Protein AF-A0A741UZE4-F1 (afdb_monomer_lite)

Radius of gyration: 18.42 Å; chains: 1; bounding box: 46×35×57 Å

Secondary structure (DSSP, 8-state):
-HHHHHHHHHHHHHHHHHHHHSS--SS-PPPTT--HHHHHHHHHHHHHHHHHHHHHH--SHHHHHHHHHHHHHHHHHHHHHHHHHHHHHT-HHHHHHHHHHHH-SHHHHHHHHHHS--HHHHS-SSS--------

pLDDT: mean 86.91, std 8.35, range [52.06, 95.81]

Foldseek 3Di:
DVVVVVVVVVVVVLVVQLVVFQCPDPVNDQPPPDDPLRSLLSSLVRSLVSLVVSLVVDDDPVSVVSVVCSVLSVLLSVLCSQLVVCVVVVVNVSSVVSVVVNCPPPVNVVVCPVVDDPVCVCDDPVHHDDDDDDD

Sequence (135 aa):
MHIQQELDEELNNLFDTIRKKSSIRPPIEIEKNLTLIDDFALKCSKFRGCLVDYIQENDNRLSLRLRNRLRAVDIMQKEIVSCLECFLSGDIKSAYDSFESMLEPRTISRHIENICIPLSDLCNEDKPLFRVRKS

Organism: Salmonella enterica (NCBI:txid28901)

Structure (mmCIF, N/CA/C/O backbone):
data_AF-A0A741UZE4-F1
#
_entry.id   AF-A0A741UZE4-F1
#
loop_
_atom_site.group_PDB
_atom_site.id
_atom_site.type_symbol
_atom_site.label_atom_id
_atom_site.label_alt_id
_atom_site.label_comp_id
_atom_site.label_asym_id
_atom_site.label_entity_id
_atom_site.label_seq_id
_atom_site.pdbx_PDB_ins_code
_atom_site.Cartn_x
_atom_site.Cartn_y
_atom_site.Cartn_z
_atom_site.occupancy
_atom_site.B_iso_or_equiv
_atom_site.auth_seq_id
_atom_site.auth_comp_id
_atom_site.auth_asym_id
_atom_site.auth_atom_id
_atom_site.pdbx_PDB_model_num
ATOM 1 N N . MET A 1 1 ? -26.637 -9.830 10.618 1.00 62.06 1 MET A N 1
ATOM 2 C CA . MET A 1 1 ? -26.835 -8.579 9.857 1.00 62.06 1 MET A CA 1
ATOM 3 C C . MET A 1 1 ? -26.188 -7.392 10.568 1.00 62.06 1 MET A C 1
ATOM 5 O O . MET A 1 1 ? -25.322 -6.783 9.964 1.00 62.06 1 MET A O 1
ATOM 9 N N . HIS A 1 2 ? -26.471 -7.160 11.859 1.00 69.19 2 HIS A N 1
ATOM 10 C CA . HIS A 1 2 ? -25.884 -6.053 12.641 1.00 69.19 2 HIS A CA 1
ATOM 11 C C . HIS A 1 2 ? -24.344 -5.998 12.681 1.00 69.19 2 HIS A C 1
ATOM 13 O O . HIS A 1 2 ? -23.775 -4.940 12.467 1.00 69.19 2 HIS A O 1
ATOM 19 N N . ILE A 1 3 ? -23.662 -7.137 12.849 1.00 76.31 3 ILE A N 1
ATOM 20 C CA . ILE A 1 3 ? -22.188 -7.178 12.968 1.00 76.31 3 ILE A CA 1
ATOM 21 C C . ILE A 1 3 ? -21.466 -6.743 11.677 1.00 76.31 3 ILE A C 1
ATOM 23 O O . ILE A 1 3 ? -20.357 -6.222 11.731 1.00 76.31 3 ILE A O 1
ATOM 27 N N . GLN A 1 4 ? -22.058 -6.997 10.503 1.00 80.19 4 GLN A N 1
ATOM 28 C CA . GLN A 1 4 ? -21.444 -6.597 9.232 1.00 80.19 4 GLN A CA 1
ATOM 29 C C . GLN A 1 4 ? -21.607 -5.093 9.003 1.00 80.19 4 GLN A C 1
ATOM 31 O O . GLN A 1 4 ? -20.651 -4.443 8.607 1.00 80.19 4 GLN A O 1
ATOM 36 N N . GLN A 1 5 ? -22.785 -4.549 9.321 1.00 84.25 5 GLN A N 1
ATOM 37 C CA . GLN A 1 5 ? -23.061 -3.115 9.209 1.00 84.25 5 GLN A CA 1
ATOM 38 C C . GLN A 1 5 ? -22.144 -2.290 10.119 1.00 84.25 5 GLN A C 1
ATOM 40 O O . GLN A 1 5 ? -21.566 -1.310 9.667 1.00 84.25 5 GLN A O 1
ATOM 45 N N . GLU A 1 6 ? -21.941 -2.738 11.359 1.00 84.94 6 GLU A N 1
ATOM 46 C CA . GLU A 1 6 ? -21.021 -2.100 12.309 1.00 84.94 6 GLU A CA 1
ATOM 47 C C . GLU A 1 6 ? -19.577 -2.081 11.782 1.00 84.94 6 GLU A C 1
ATOM 49 O O . GLU A 1 6 ? -18.923 -1.042 11.779 1.00 84.94 6 GLU A O 1
ATOM 54 N N . LEU A 1 7 ? -19.096 -3.206 11.241 1.00 88.19 7 LEU A N 1
ATOM 55 C CA . LEU A 1 7 ? -17.762 -3.277 10.644 1.00 88.19 7 LEU A CA 1
ATOM 56 C C . LEU A 1 7 ? -17.618 -2.355 9.420 1.00 88.19 7 LEU A C 1
ATOM 58 O O . LEU A 1 7 ? -16.557 -1.765 9.216 1.00 88.19 7 LEU A O 1
ATOM 62 N N . ASP A 1 8 ? -18.657 -2.260 8.591 1.00 90.06 8 ASP A N 1
ATOM 63 C CA . ASP A 1 8 ? -18.652 -1.407 7.402 1.00 90.06 8 ASP A CA 1
ATOM 64 C C . ASP A 1 8 ? -18.611 0.082 7.794 1.00 90.06 8 ASP A C 1
ATOM 66 O O . ASP A 1 8 ? -17.872 0.861 7.188 1.00 90.06 8 ASP A O 1
ATOM 70 N N . GLU A 1 9 ? -19.333 0.482 8.845 1.00 90.75 9 GLU A N 1
ATOM 71 C CA . GLU A 1 9 ? -19.266 1.833 9.418 1.00 90.75 9 GLU A CA 1
ATOM 72 C C . GLU A 1 9 ? -17.878 2.146 9.996 1.00 90.75 9 GLU A C 1
ATOM 74 O O . GLU A 1 9 ? -17.302 3.194 9.691 1.00 90.75 9 GLU A O 1
ATOM 79 N N . GLU A 1 10 ? -17.292 1.222 10.764 1.00 91.38 10 GLU A N 1
ATOM 80 C CA . GLU A 1 10 ? -15.926 1.350 11.286 1.00 91.38 10 GLU A CA 1
ATOM 81 C C . GLU A 1 10 ? -14.893 1.514 10.157 1.00 91.38 10 GLU A C 1
ATOM 83 O O . GLU A 1 10 ? -14.007 2.372 10.233 1.00 91.38 10 GLU A O 1
ATOM 88 N N . LEU A 1 11 ? -15.022 0.725 9.083 1.00 92.25 11 LEU A N 1
ATOM 89 C CA . LEU A 1 11 ? -14.162 0.810 7.902 1.00 92.25 11 LEU A CA 1
ATOM 90 C C . LEU A 1 11 ? -14.308 2.151 7.184 1.00 92.25 11 LEU A C 1
ATOM 92 O O . LEU A 1 11 ? -13.297 2.756 6.822 1.00 92.25 11 LEU A O 1
ATOM 96 N N . ASN A 1 12 ? -15.536 2.632 6.991 1.00 92.56 12 ASN A N 1
ATOM 97 C CA . ASN A 1 12 ? -15.787 3.926 6.358 1.00 92.56 12 ASN A CA 1
ATOM 98 C C . ASN A 1 12 ? -15.147 5.069 7.157 1.00 92.56 12 ASN A C 1
ATOM 100 O O . ASN A 1 12 ? -14.423 5.888 6.589 1.00 92.56 12 ASN A O 1
ATOM 104 N N . ASN A 1 13 ? -15.314 5.064 8.482 1.00 91.06 13 ASN A N 1
ATOM 105 C CA . ASN A 1 13 ? -14.704 6.053 9.373 1.00 91.06 13 ASN A CA 1
ATOM 106 C C . ASN A 1 13 ? -13.167 6.022 9.315 1.00 91.06 13 ASN A C 1
ATOM 108 O O . ASN A 1 13 ? -12.509 7.072 9.269 1.00 91.06 13 ASN A O 1
ATOM 112 N N . LEU A 1 14 ? -12.576 4.824 9.265 1.00 92.50 14 LEU A N 1
ATOM 113 C CA . LEU A 1 14 ? -11.135 4.659 9.092 1.00 92.50 14 LEU A CA 1
ATOM 114 C C . LEU A 1 14 ? -10.665 5.203 7.737 1.00 92.50 14 LEU A C 1
ATOM 116 O O . LEU A 1 14 ? -9.697 5.963 7.687 1.00 92.50 14 LEU A O 1
ATOM 120 N N . PHE A 1 15 ? -11.344 4.868 6.639 1.00 90.81 15 PHE A N 1
ATOM 121 C CA . PHE A 1 15 ? -10.974 5.364 5.312 1.00 90.81 15 PHE A CA 1
ATOM 122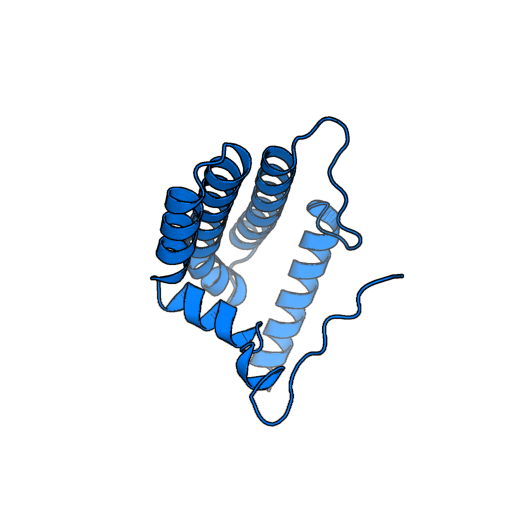 C C . PHE A 1 15 ? -11.105 6.879 5.197 1.00 90.81 15 PHE A C 1
ATOM 124 O O . PHE A 1 15 ? -10.244 7.515 4.586 1.00 90.81 15 PHE A O 1
ATOM 131 N N . ASP A 1 16 ? -12.116 7.478 5.816 1.00 90.25 16 ASP A N 1
ATOM 132 C CA . ASP A 1 16 ? -12.252 8.931 5.862 1.00 90.25 16 ASP A CA 1
ATOM 133 C C . ASP A 1 16 ? -11.110 9.583 6.638 1.00 90.25 16 ASP A C 1
ATOM 135 O O . ASP A 1 16 ? -10.573 10.612 6.211 1.00 90.25 16 ASP A O 1
ATOM 139 N N . THR A 1 17 ? -10.678 8.958 7.732 1.00 89.31 17 THR A N 1
ATOM 140 C CA . THR A 1 17 ? -9.509 9.396 8.503 1.00 89.31 17 THR A CA 1
ATOM 141 C C . THR A 1 17 ? -8.230 9.289 7.679 1.00 89.31 17 THR A C 1
ATOM 143 O O . THR A 1 17 ? -7.492 10.270 7.567 1.00 89.31 17 THR A O 1
ATOM 146 N N . ILE A 1 18 ? -7.997 8.145 7.029 1.00 91.06 18 ILE A N 1
ATOM 147 C CA . ILE A 1 18 ? -6.845 7.921 6.147 1.00 91.06 18 ILE A CA 1
ATOM 148 C C . ILE A 1 18 ? -6.833 8.967 5.042 1.00 91.06 18 ILE A C 1
ATOM 150 O O . ILE A 1 18 ? -5.823 9.641 4.849 1.00 91.06 18 ILE A O 1
ATOM 154 N N . ARG A 1 19 ? -7.959 9.172 4.354 1.00 87.00 19 ARG A N 1
ATOM 155 C CA . ARG A 1 19 ? -8.069 10.195 3.315 1.00 87.00 19 ARG A CA 1
ATOM 156 C C . ARG A 1 19 ? -7.691 11.556 3.892 1.00 87.00 19 ARG A C 1
ATOM 158 O O . ARG A 1 19 ? -6.923 12.266 3.259 1.00 87.00 19 ARG A O 1
ATOM 165 N N . LYS A 1 20 ? -8.220 11.957 5.053 1.00 85.62 20 LYS A N 1
ATOM 166 C CA . LYS A 1 20 ? -7.939 13.272 5.673 1.00 85.62 20 LYS A CA 1
ATOM 167 C C . LYS A 1 20 ? -6.479 13.459 6.091 1.00 85.62 20 LYS A C 1
ATOM 169 O O . LYS A 1 20 ? -5.980 14.570 5.949 1.00 85.62 20 LYS A O 1
ATOM 174 N N . LYS A 1 21 ? -5.808 12.410 6.571 1.00 82.81 21 LYS A N 1
ATOM 175 C CA . LYS A 1 21 ? -4.470 12.510 7.176 1.00 82.81 21 LYS A CA 1
ATOM 176 C C . LYS A 1 21 ? -3.302 12.146 6.246 1.00 82.81 21 LYS A C 1
ATOM 178 O O . LYS A 1 21 ? -2.204 12.649 6.449 1.00 82.81 21 LYS A O 1
ATOM 183 N N . SER A 1 22 ? -3.489 11.275 5.251 1.00 71.88 22 SER A N 1
ATOM 184 C CA . SER A 1 22 ? -2.352 10.567 4.626 1.00 71.88 22 SER A CA 1
ATOM 185 C C . SER A 1 22 ? -1.823 11.129 3.300 1.00 71.88 22 SER A C 1
ATOM 187 O O . SER A 1 22 ? -0.911 10.533 2.745 1.00 71.88 22 SER A O 1
ATOM 189 N N . SER A 1 23 ? -2.379 12.221 2.761 1.00 75.94 23 SER A N 1
ATOM 190 C CA . SER A 1 23 ? -2.165 12.676 1.363 1.00 75.94 23 SER A CA 1
ATOM 191 C C . SER A 1 23 ? -2.410 11.605 0.275 1.00 75.94 23 SER A C 1
ATOM 193 O O . SER A 1 23 ? -2.247 11.877 -0.912 1.00 75.94 23 SER A O 1
ATOM 195 N N . ILE A 1 24 ? -2.917 10.421 0.643 1.00 80.12 24 ILE A N 1
ATOM 196 C CA . ILE A 1 24 ? -3.356 9.359 -0.269 1.00 80.12 24 ILE A CA 1
ATOM 197 C C . ILE A 1 24 ? -4.793 9.656 -0.687 1.00 80.12 24 ILE A C 1
ATOM 199 O O . ILE A 1 24 ? -5.767 9.081 -0.193 1.00 80.12 24 ILE A O 1
ATOM 203 N N . ARG A 1 25 ? -4.931 10.628 -1.583 1.00 76.56 25 ARG A N 1
ATOM 204 C CA . ARG A 1 25 ? -6.192 10.964 -2.237 1.00 76.56 25 ARG A CA 1
ATOM 205 C C . ARG A 1 25 ? -5.956 11.053 -3.737 1.00 76.56 25 ARG A C 1
ATOM 207 O O . ARG A 1 25 ? -4.989 11.691 -4.132 1.00 76.56 25 ARG A O 1
ATOM 214 N N . PRO A 1 26 ? -6.814 10.446 -4.570 1.00 75.31 26 PRO A N 1
ATOM 215 C CA . PRO A 1 26 ? -6.772 10.681 -6.005 1.00 75.31 26 PRO A CA 1
ATOM 216 C C . PRO A 1 26 ? -7.053 12.162 -6.348 1.00 75.31 26 PRO A C 1
ATOM 218 O O . PRO A 1 26 ? -7.936 12.752 -5.718 1.00 75.31 26 PRO A O 1
ATOM 221 N N . PRO A 1 27 ? -6.376 12.740 -7.358 1.00 83.00 27 PRO A N 1
ATOM 222 C CA . PRO A 1 27 ? -5.208 12.179 -8.037 1.00 83.00 27 PRO A CA 1
ATOM 223 C C . PRO A 1 27 ? -3.989 12.153 -7.100 1.00 83.00 27 PRO A C 1
ATOM 225 O O . PRO A 1 27 ? -3.703 13.129 -6.413 1.00 83.00 27 PRO A O 1
ATOM 228 N N . ILE A 1 28 ? -3.279 11.021 -7.062 1.00 81.56 28 ILE A N 1
ATOM 229 C CA . ILE A 1 28 ? -2.066 10.891 -6.248 1.00 81.56 28 ILE A CA 1
ATOM 230 C C . ILE A 1 28 ? -0.910 11.491 -7.049 1.00 81.56 28 ILE A C 1
ATOM 232 O O . ILE A 1 28 ? -0.477 10.913 -8.043 1.00 81.56 28 ILE A O 1
ATOM 236 N N . GLU A 1 29 ? -0.427 12.649 -6.613 1.00 86.44 29 GLU A N 1
ATOM 237 C CA . GLU A 1 29 ? 0.711 13.352 -7.213 1.00 86.44 29 GLU A CA 1
ATOM 238 C C . GLU A 1 29 ? 1.966 13.169 -6.362 1.00 86.44 29 GLU A C 1
ATOM 240 O O . GLU A 1 29 ? 1.868 13.095 -5.137 1.00 86.44 29 GLU A O 1
ATOM 245 N N . ILE A 1 30 ? 3.141 13.117 -6.992 1.00 88.81 30 ILE A N 1
ATOM 246 C CA . ILE A 1 30 ? 4.429 13.087 -6.283 1.00 88.81 30 ILE A CA 1
ATOM 247 C C . ILE A 1 30 ? 4.639 14.441 -5.594 1.00 88.81 30 ILE A C 1
ATOM 249 O O . ILE A 1 30 ? 4.516 15.489 -6.234 1.00 88.81 30 ILE A O 1
ATOM 253 N N . GLU A 1 31 ? 4.938 14.437 -4.291 1.00 89.25 31 GLU A N 1
ATOM 254 C CA . GLU A 1 31 ? 5.208 15.670 -3.550 1.00 89.25 31 GLU A CA 1
ATOM 255 C C . GLU A 1 31 ? 6.444 16.390 -4.126 1.00 89.25 31 GLU A C 1
ATOM 257 O O . GLU A 1 31 ? 7.436 15.780 -4.536 1.00 89.25 31 GLU A O 1
ATOM 262 N N . LYS A 1 32 ? 6.389 17.727 -4.171 1.00 87.62 32 LYS A N 1
ATOM 263 C CA . LYS A 1 32 ? 7.478 18.544 -4.724 1.00 87.62 32 LYS A CA 1
ATOM 264 C C . LYS A 1 32 ? 8.776 18.269 -3.960 1.00 87.62 32 LYS A C 1
ATOM 266 O O . LYS A 1 32 ? 8.792 18.343 -2.735 1.00 87.62 32 LYS A O 1
ATOM 271 N N . ASN A 1 33 ? 9.862 18.056 -4.703 1.00 92.00 33 ASN A N 1
ATOM 272 C CA . ASN A 1 33 ? 11.212 17.752 -4.203 1.00 92.00 33 ASN A CA 1
ATOM 273 C C . ASN A 1 33 ? 11.428 16.329 -3.662 1.00 92.00 33 ASN A C 1
ATOM 275 O O . ASN A 1 33 ? 12.491 16.076 -3.101 1.00 92.00 33 ASN A O 1
ATOM 279 N N . LEU A 1 34 ? 10.478 15.407 -3.837 1.00 92.75 34 LEU A N 1
ATOM 280 C CA . LEU A 1 34 ? 10.694 13.992 -3.533 1.00 92.75 34 LEU A CA 1
ATOM 281 C C . LEU A 1 34 ? 10.940 13.184 -4.807 1.00 92.75 34 LEU A C 1
ATOM 283 O O . LEU A 1 34 ? 10.394 13.484 -5.873 1.00 92.75 34 LEU A O 1
ATOM 287 N N . THR A 1 35 ? 11.761 12.140 -4.692 1.00 93.25 35 THR A N 1
ATOM 288 C CA . THR A 1 35 ? 11.827 11.099 -5.722 1.00 93.25 35 THR A CA 1
ATOM 289 C C . THR A 1 35 ? 10.557 10.246 -5.676 1.00 93.25 35 THR A C 1
ATOM 291 O O . THR A 1 35 ? 9.835 10.243 -4.678 1.00 93.25 35 THR A O 1
ATOM 294 N N . LEU A 1 36 ? 10.285 9.484 -6.740 1.00 91.19 36 LEU A N 1
ATOM 295 C CA . LEU A 1 36 ? 9.172 8.527 -6.761 1.00 91.19 36 LEU A CA 1
ATOM 296 C C . LEU A 1 36 ? 9.227 7.555 -5.568 1.00 91.19 36 LEU A C 1
ATOM 298 O O . LEU A 1 36 ? 8.193 7.254 -4.977 1.00 91.19 36 LEU A O 1
ATOM 302 N N . ILE A 1 37 ? 10.427 7.075 -5.225 1.00 94.25 37 ILE A N 1
ATOM 303 C CA . ILE A 1 37 ? 10.635 6.111 -4.140 1.00 94.25 37 ILE A CA 1
ATOM 304 C C . ILE A 1 37 ? 10.386 6.774 -2.783 1.00 94.25 37 ILE A C 1
ATOM 306 O O . ILE A 1 37 ? 9.619 6.238 -1.981 1.00 94.25 37 ILE A O 1
ATOM 310 N N . ASP A 1 38 ? 10.972 7.951 -2.544 1.00 94.50 38 ASP A N 1
ATOM 311 C CA . ASP A 1 38 ? 10.808 8.678 -1.277 1.00 94.50 38 ASP A CA 1
ATOM 312 C C . ASP A 1 38 ? 9.345 9.053 -1.034 1.00 94.50 38 ASP A C 1
ATOM 314 O O . ASP A 1 38 ? 8.816 8.881 0.065 1.00 94.50 38 ASP A O 1
ATOM 318 N N . ASP A 1 39 ? 8.671 9.533 -2.078 1.00 93.38 39 ASP A N 1
ATOM 319 C CA . ASP A 1 39 ? 7.261 9.898 -2.036 1.00 93.38 39 ASP A CA 1
ATOM 320 C C . ASP A 1 39 ? 6.362 8.685 -1.746 1.00 93.38 39 ASP A C 1
ATOM 322 O O . ASP A 1 39 ? 5.487 8.750 -0.875 1.00 93.38 39 ASP A O 1
ATOM 326 N N . PHE A 1 40 ? 6.612 7.555 -2.415 1.00 92.62 40 PHE A N 1
ATOM 327 C CA . PHE A 1 40 ? 5.914 6.299 -2.154 1.00 92.62 40 PHE A CA 1
ATOM 328 C C . PHE A 1 40 ? 6.120 5.832 -0.706 1.00 92.62 40 PHE A C 1
ATOM 330 O O . PHE A 1 40 ? 5.147 5.576 0.011 1.00 92.62 40 PHE A O 1
ATOM 337 N N . ALA A 1 41 ? 7.372 5.782 -0.240 1.00 93.69 41 ALA A N 1
ATOM 338 C CA . ALA A 1 41 ? 7.710 5.356 1.114 1.00 93.69 41 ALA A CA 1
ATOM 339 C C . ALA A 1 41 ? 7.086 6.274 2.180 1.00 93.69 41 ALA A C 1
ATOM 341 O O . ALA A 1 41 ? 6.566 5.791 3.194 1.00 93.69 41 ALA A O 1
ATOM 342 N N . LEU A 1 42 ? 7.075 7.590 1.947 1.00 92.62 42 LEU A N 1
ATOM 343 C CA . LEU A 1 42 ? 6.446 8.569 2.831 1.00 92.62 42 LEU A CA 1
ATOM 344 C C . LEU A 1 42 ? 4.930 8.361 2.914 1.00 92.62 42 LEU A C 1
ATOM 346 O O . LEU A 1 42 ? 4.373 8.322 4.015 1.00 92.62 42 LEU A O 1
ATOM 350 N N . LYS A 1 43 ? 4.251 8.188 1.776 1.00 92.12 43 LYS A N 1
ATOM 351 C CA . LYS A 1 43 ? 2.805 7.926 1.728 1.00 92.12 43 LYS A CA 1
ATOM 352 C C . LYS A 1 43 ? 2.442 6.619 2.428 1.00 92.12 43 LYS A C 1
ATOM 354 O O . LYS A 1 43 ? 1.546 6.618 3.273 1.00 92.12 43 LYS A O 1
ATOM 359 N N . CYS A 1 44 ? 3.166 5.530 2.168 1.00 92.56 44 CYS A N 1
ATOM 360 C CA . CYS A 1 44 ? 2.964 4.259 2.870 1.00 92.56 44 CYS A CA 1
ATOM 361 C C . CYS A 1 44 ? 3.176 4.397 4.384 1.00 92.56 44 CYS A C 1
ATOM 363 O O . CYS A 1 44 ? 2.386 3.869 5.170 1.00 92.56 44 CYS A O 1
ATOM 365 N N . SER A 1 45 ? 4.171 5.178 4.806 1.00 92.56 45 SER A N 1
ATOM 366 C CA . SER A 1 45 ? 4.415 5.456 6.225 1.00 92.56 45 SER A CA 1
ATOM 367 C C . SER A 1 45 ? 3.274 6.257 6.863 1.00 92.56 45 SER A C 1
ATOM 369 O O . SER A 1 45 ? 2.820 5.905 7.952 1.00 92.56 45 SER A O 1
ATOM 371 N N . LYS A 1 46 ? 2.737 7.277 6.174 1.00 92.38 46 LYS A N 1
ATOM 372 C CA . LYS A 1 46 ? 1.548 8.034 6.617 1.00 92.38 46 LYS A CA 1
ATOM 373 C C . LYS A 1 46 ? 0.306 7.138 6.715 1.00 92.38 46 LYS A C 1
ATOM 375 O O . LYS A 1 46 ? -0.438 7.223 7.692 1.00 92.38 46 LYS A O 1
ATOM 380 N N . PHE A 1 47 ? 0.088 6.256 5.735 1.00 92.81 47 PHE A N 1
ATOM 381 C CA . PHE A 1 47 ? -0.986 5.255 5.762 1.00 92.81 47 PHE A CA 1
ATOM 382 C C . PHE A 1 47 ? -0.867 4.334 6.972 1.00 92.81 47 PHE A C 1
ATOM 384 O O . PHE A 1 47 ? -1.817 4.183 7.738 1.00 92.81 47 PHE A O 1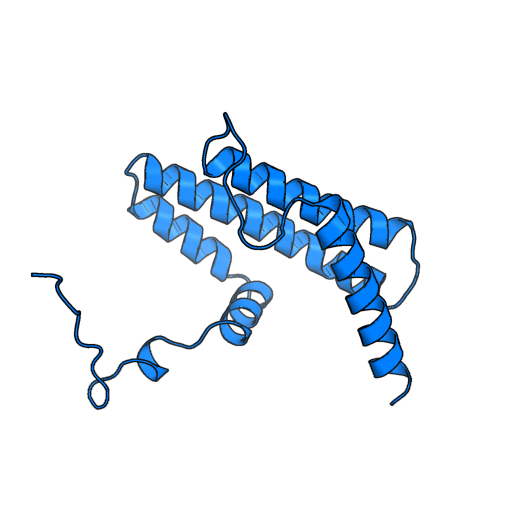
ATOM 391 N N . ARG A 1 48 ? 0.321 3.754 7.171 1.00 93.19 48 ARG A N 1
ATOM 392 C CA . ARG A 1 48 ? 0.618 2.879 8.304 1.00 93.19 48 ARG A CA 1
ATOM 393 C C . ARG A 1 48 ? 0.410 3.603 9.632 1.00 93.19 48 ARG A C 1
ATOM 395 O O . ARG A 1 48 ? -0.184 3.016 10.529 1.00 93.19 48 ARG A O 1
ATOM 402 N N . GLY A 1 49 ? 0.829 4.865 9.731 1.00 93.31 49 GLY A N 1
ATOM 403 C CA . GLY A 1 49 ? 0.569 5.722 10.890 1.00 93.31 49 GLY A CA 1
ATOM 404 C C . GLY A 1 49 ? -0.920 5.811 11.217 1.00 93.31 49 GLY A C 1
ATOM 405 O O . GLY A 1 49 ? -1.312 5.512 12.336 1.00 93.31 49 GLY A O 1
ATOM 406 N N . CYS A 1 50 ? -1.770 6.070 10.218 1.00 93.88 50 CYS A N 1
ATOM 407 C CA . CYS A 1 50 ? -3.224 6.110 10.419 1.00 93.88 50 CYS A CA 1
ATOM 408 C C . CYS A 1 50 ? -3.795 4.779 10.942 1.00 93.88 50 CYS A C 1
ATOM 410 O O . CYS A 1 50 ? -4.716 4.785 11.756 1.00 93.88 50 CYS A O 1
ATOM 412 N N . LEU A 1 51 ? -3.267 3.639 10.480 1.00 94.25 51 LEU A N 1
ATOM 413 C CA . LEU A 1 51 ? -3.681 2.324 10.980 1.00 94.25 51 LEU A CA 1
ATOM 414 C C . LEU A 1 51 ? -3.238 2.101 12.429 1.00 94.25 51 LEU A C 1
ATOM 416 O O . LEU A 1 51 ? -4.001 1.549 13.216 1.00 94.25 51 LEU A O 1
ATOM 420 N N . VAL A 1 52 ? -2.011 2.504 12.772 1.00 94.81 52 VAL A N 1
ATOM 421 C CA . VAL A 1 52 ? -1.475 2.394 14.135 1.00 94.81 52 VAL A CA 1
ATOM 422 C C . VAL A 1 52 ? -2.272 3.269 15.097 1.00 94.81 52 VAL A C 1
ATOM 424 O O . VAL A 1 52 ? -2.706 2.747 16.122 1.00 94.81 52 VAL A O 1
ATOM 427 N N . ASP A 1 53 ? -2.532 4.530 14.740 1.00 94.06 53 ASP A N 1
ATOM 428 C CA . ASP A 1 53 ? -3.369 5.450 15.520 1.00 94.06 53 ASP A CA 1
ATOM 429 C C . ASP A 1 53 ? -4.737 4.813 15.801 1.00 94.06 53 ASP A C 1
ATOM 431 O O . ASP A 1 53 ? -5.139 4.664 16.952 1.00 94.06 53 ASP A O 1
ATOM 435 N N . TYR A 1 54 ? -5.413 4.318 14.755 1.00 94.38 54 TYR A N 1
ATOM 436 C CA . TYR A 1 54 ? -6.713 3.664 14.904 1.00 94.38 54 TYR A CA 1
ATOM 437 C C . TYR A 1 54 ? -6.652 2.456 15.849 1.00 94.38 54 TYR A C 1
ATOM 439 O O . TYR A 1 54 ? -7.538 2.272 16.680 1.00 94.38 54 TYR A O 1
ATOM 447 N N . ILE A 1 55 ? -5.609 1.626 15.742 1.00 94.69 55 ILE A N 1
ATOM 448 C CA . ILE A 1 55 ? -5.429 0.448 16.602 1.00 94.69 55 ILE A CA 1
ATOM 449 C C . ILE A 1 55 ? -5.198 0.825 18.072 1.00 94.69 55 ILE A C 1
ATOM 451 O O . ILE A 1 55 ? -5.549 0.042 18.955 1.00 94.69 55 ILE A O 1
ATOM 455 N N . GLN A 1 56 ? -4.555 1.962 18.334 1.00 94.88 56 GLN A N 1
ATOM 456 C CA . GLN A 1 56 ? -4.280 2.448 19.686 1.00 94.88 56 GLN A CA 1
ATOM 457 C C . GLN A 1 56 ? -5.508 3.121 20.308 1.00 94.88 56 GLN A C 1
ATOM 459 O O . GLN A 1 56 ? -5.729 2.989 21.508 1.00 94.88 56 GLN A O 1
ATOM 464 N N . GLU A 1 57 ? -6.311 3.804 19.494 1.00 94.44 57 GLU A N 1
ATOM 465 C CA . GLU A 1 57 ? -7.513 4.525 19.924 1.00 94.44 57 GLU A CA 1
ATOM 466 C C . GLU A 1 57 ? -8.750 3.617 20.066 1.00 94.44 57 GLU A C 1
ATOM 468 O O . GLU A 1 57 ? -9.727 4.022 20.693 1.00 94.44 57 GLU A O 1
ATOM 473 N N . ASN A 1 58 ? -8.731 2.398 19.506 1.00 92.25 58 ASN A N 1
ATOM 474 C CA . ASN A 1 58 ? -9.894 1.506 19.452 1.00 92.25 58 ASN A CA 1
ATOM 475 C C . ASN A 1 58 ? -9.561 0.064 19.876 1.00 92.25 58 ASN A C 1
ATOM 477 O O . ASN A 1 58 ? -8.602 -0.543 19.393 1.00 92.25 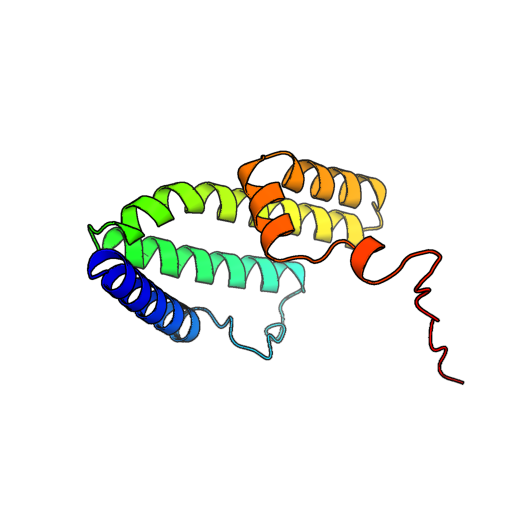58 ASN A O 1
ATOM 481 N N . ASP A 1 59 ? -10.432 -0.540 20.686 1.00 89.06 59 ASP A N 1
ATOM 482 C CA . ASP A 1 59 ? -10.375 -1.960 21.072 1.00 89.06 59 ASP A CA 1
ATOM 483 C C . ASP A 1 59 ? -11.594 -2.725 20.530 1.00 89.06 59 ASP A C 1
ATOM 485 O O . ASP A 1 59 ? -12.445 -3.215 21.269 1.00 89.06 59 ASP A O 1
ATOM 489 N N . ASN A 1 60 ? -11.722 -2.753 19.202 1.00 89.25 60 ASN A N 1
ATOM 490 C CA . ASN A 1 60 ? -12.832 -3.384 18.494 1.00 89.25 60 ASN A CA 1
ATOM 491 C C . ASN A 1 60 ? -12.345 -4.487 17.542 1.00 89.25 60 ASN A C 1
ATOM 493 O O . ASN A 1 60 ? -11.155 -4.786 17.388 1.00 89.25 60 ASN A O 1
ATOM 497 N N . ARG A 1 61 ? -13.295 -5.133 16.863 1.00 89.06 61 ARG A N 1
ATOM 498 C CA . ARG A 1 61 ? -12.984 -6.220 15.931 1.00 89.06 61 ARG A CA 1
ATOM 499 C C . ARG A 1 61 ? -12.126 -5.740 14.759 1.00 89.06 61 ARG A C 1
ATOM 501 O O . ARG A 1 61 ? -11.280 -6.507 14.283 1.00 89.06 61 ARG A O 1
ATOM 508 N N . LEU A 1 62 ? -12.332 -4.512 14.278 1.00 91.69 62 LEU A N 1
ATOM 509 C CA . LEU A 1 62 ? -11.524 -3.950 13.202 1.00 91.69 62 LEU A CA 1
ATOM 510 C C . LEU A 1 62 ? -10.069 -3.751 13.644 1.00 91.69 62 LEU A C 1
ATOM 512 O O . LEU A 1 62 ? -9.171 -4.192 12.926 1.00 91.69 62 LEU A O 1
ATOM 516 N N . SER A 1 63 ? -9.812 -3.199 14.833 1.00 93.19 63 SER A N 1
ATOM 517 C CA . SER A 1 63 ? -8.447 -2.986 15.331 1.00 93.19 63 SER A CA 1
ATOM 518 C C . SER A 1 63 ? -7.676 -4.303 15.477 1.00 93.19 63 SER A C 1
ATOM 520 O O . SER A 1 63 ? -6.528 -4.399 15.029 1.00 93.19 63 SER A O 1
ATOM 522 N N . LEU A 1 64 ? -8.323 -5.373 15.957 1.00 91.12 64 LEU A N 1
ATOM 523 C CA . LEU A 1 64 ? -7.731 -6.717 15.991 1.00 91.12 64 LEU A CA 1
ATOM 524 C C . LEU A 1 64 ? -7.372 -7.232 14.585 1.00 91.12 64 LEU A C 1
ATOM 526 O O . LEU A 1 64 ? -6.291 -7.790 14.372 1.00 91.12 64 LEU A O 1
ATOM 530 N N . ARG A 1 65 ? -8.256 -7.035 13.596 1.00 90.50 65 ARG A N 1
ATOM 531 C CA . ARG A 1 65 ? -7.990 -7.428 12.200 1.00 90.50 65 ARG A CA 1
ATOM 532 C C . ARG A 1 65 ? -6.842 -6.626 11.591 1.00 90.50 65 ARG A C 1
ATOM 534 O O . ARG A 1 65 ? -6.031 -7.206 10.867 1.00 90.50 65 ARG A O 1
ATOM 541 N N . LEU A 1 66 ? -6.753 -5.332 11.887 1.00 92.62 66 LEU A N 1
ATOM 542 C CA . LEU A 1 66 ? -5.699 -4.454 11.380 1.00 92.62 66 LEU A CA 1
ATOM 543 C C . LEU A 1 66 ? -4.325 -4.808 11.956 1.00 92.62 66 LEU A C 1
ATOM 545 O O . LEU A 1 66 ? -3.356 -4.833 11.197 1.00 92.62 66 LEU A O 1
ATOM 549 N N . ARG A 1 67 ? -4.229 -5.193 13.239 1.00 91.00 67 ARG A N 1
ATOM 550 C CA . ARG A 1 67 ? -2.972 -5.699 13.836 1.00 91.00 67 ARG A CA 1
ATOM 551 C C . ARG A 1 67 ? -2.378 -6.851 13.025 1.00 91.00 67 ARG A C 1
ATOM 553 O O . ARG A 1 67 ? -1.189 -6.848 12.718 1.00 91.00 67 ARG A O 1
ATOM 560 N N . ASN A 1 68 ? -3.225 -7.782 12.585 1.00 85.38 68 ASN A N 1
ATOM 561 C CA . ASN A 1 68 ? -2.810 -8.923 11.762 1.00 85.38 68 ASN A CA 1
ATOM 562 C C . ASN A 1 68 ? -2.412 -8.537 10.325 1.00 85.38 68 ASN A C 1
ATOM 564 O O . ASN A 1 68 ? -1.815 -9.346 9.615 1.00 85.38 68 ASN A O 1
ATOM 568 N N . ARG A 1 69 ? -2.767 -7.332 9.864 1.00 87.25 69 ARG A N 1
ATOM 569 C CA . ARG A 1 69 ? -2.479 -6.831 8.511 1.00 87.25 69 ARG A CA 1
ATOM 570 C C . ARG A 1 69 ? -1.310 -5.853 8.465 1.00 87.25 69 ARG A C 1
ATOM 572 O O . ARG A 1 69 ? -0.660 -5.780 7.428 1.00 87.25 69 ARG A O 1
ATOM 579 N N . LEU A 1 70 ? -0.975 -5.190 9.573 1.00 90.31 70 LEU A N 1
ATOM 580 C CA . LEU A 1 70 ? 0.152 -4.255 9.654 1.00 90.31 70 LEU A CA 1
ATOM 581 C C . LEU A 1 70 ? 1.474 -4.864 9.179 1.00 90.31 70 LEU A C 1
ATOM 583 O O . LEU A 1 70 ? 2.206 -4.223 8.433 1.00 90.31 70 LEU A O 1
ATOM 587 N N . ARG A 1 71 ? 1.761 -6.115 9.561 1.00 85.75 71 ARG A N 1
ATOM 588 C CA . ARG A 1 71 ? 2.979 -6.807 9.114 1.00 85.75 71 ARG A CA 1
ATOM 589 C C . ARG A 1 71 ? 3.005 -7.020 7.600 1.00 85.75 71 ARG A C 1
ATOM 591 O O . ARG A 1 71 ? 4.060 -6.908 6.994 1.00 85.75 71 ARG A O 1
ATOM 598 N N . ALA A 1 72 ? 1.857 -7.314 6.990 1.00 86.12 72 ALA A N 1
ATOM 599 C CA . ALA A 1 72 ? 1.773 -7.467 5.541 1.00 86.12 72 ALA A CA 1
ATOM 600 C C . ALA A 1 72 ? 1.978 -6.124 4.827 1.00 86.12 72 ALA A C 1
ATOM 602 O O . ALA A 1 72 ? 2.677 -6.084 3.825 1.00 86.12 72 ALA A O 1
ATOM 603 N N . VAL A 1 73 ? 1.420 -5.029 5.360 1.00 89.31 73 VAL A N 1
ATOM 604 C CA . VAL A 1 73 ? 1.638 -3.669 4.828 1.00 89.31 73 VAL A CA 1
ATOM 605 C C . VAL A 1 73 ? 3.120 -3.296 4.860 1.00 89.31 73 VAL A C 1
ATOM 607 O O . VAL A 1 73 ? 3.633 -2.790 3.871 1.00 89.31 73 VAL A O 1
ATOM 610 N N . ASP A 1 74 ? 3.803 -3.589 5.966 1.00 88.88 74 ASP A N 1
ATOM 611 C CA . ASP A 1 74 ? 5.233 -3.312 6.145 1.00 88.88 74 ASP A CA 1
ATOM 612 C C . ASP A 1 74 ? 6.107 -4.094 5.150 1.00 88.88 74 ASP A C 1
ATOM 614 O O . ASP A 1 74 ? 6.951 -3.514 4.470 1.00 88.88 74 ASP A O 1
ATOM 618 N N . ILE A 1 75 ? 5.839 -5.397 4.996 1.00 88.31 75 ILE A N 1
ATOM 619 C CA . ILE A 1 75 ? 6.524 -6.246 4.010 1.00 88.31 75 ILE A CA 1
ATOM 620 C C . ILE A 1 75 ? 6.279 -5.721 2.591 1.00 88.31 75 ILE A C 1
ATOM 622 O O . ILE A 1 75 ? 7.237 -5.501 1.860 1.00 88.31 75 ILE A O 1
ATOM 626 N N . MET A 1 76 ? 5.023 -5.457 2.212 1.00 90.06 76 MET A N 1
ATOM 627 C CA . MET A 1 76 ? 4.706 -4.941 0.874 1.00 90.06 76 MET A CA 1
ATOM 628 C C . MET A 1 76 ? 5.399 -3.606 0.601 1.00 90.06 76 MET A C 1
ATOM 630 O O . MET A 1 76 ? 5.970 -3.429 -0.467 1.00 90.06 76 MET A O 1
ATOM 634 N N . GLN A 1 77 ? 5.394 -2.675 1.560 1.00 92.25 77 GLN A N 1
ATOM 635 C CA . GLN A 1 77 ? 6.089 -1.399 1.404 1.00 92.25 77 GLN A CA 1
ATOM 636 C C . GLN A 1 77 ? 7.581 -1.613 1.128 1.00 92.25 77 GLN A C 1
ATOM 638 O O . GLN A 1 77 ? 8.111 -1.036 0.181 1.00 92.25 77 GLN A O 1
ATOM 643 N N . LYS A 1 78 ? 8.248 -2.440 1.939 1.00 92.56 78 LYS A N 1
ATOM 644 C CA . LYS A 1 78 ? 9.685 -2.693 1.816 1.00 92.56 78 LYS A CA 1
ATOM 645 C C . LYS A 1 78 ? 10.043 -3.340 0.476 1.00 92.56 78 LYS A C 1
ATOM 647 O O . LYS A 1 78 ? 10.959 -2.874 -0.194 1.00 92.56 78 LYS A O 1
ATOM 652 N N . GLU A 1 79 ? 9.324 -4.386 0.083 1.00 93.06 79 GLU A N 1
ATOM 653 C CA . GLU A 1 79 ? 9.633 -5.114 -1.150 1.00 93.06 79 GLU A CA 1
ATOM 654 C C . GLU A 1 79 ? 9.299 -4.288 -2.404 1.00 93.06 79 GLU A C 1
ATOM 656 O O . GLU A 1 79 ? 10.053 -4.329 -3.373 1.00 93.06 79 GLU A O 1
ATOM 661 N N . ILE A 1 80 ? 8.239 -3.463 -2.384 1.00 93.50 80 ILE A N 1
ATOM 662 C CA . ILE A 1 80 ? 7.948 -2.532 -3.491 1.00 93.50 80 ILE A CA 1
ATOM 663 C C . ILE A 1 80 ? 9.046 -1.472 -3.613 1.00 93.50 80 ILE A C 1
ATOM 665 O O . ILE A 1 80 ? 9.477 -1.182 -4.725 1.00 93.50 80 ILE A O 1
ATOM 669 N N . VAL A 1 81 ? 9.527 -0.911 -2.496 1.00 95.12 81 VAL A N 1
ATOM 670 C CA . VAL A 1 81 ? 10.657 0.036 -2.511 1.00 95.12 81 VAL A CA 1
ATOM 671 C C . VAL A 1 81 ? 11.899 -0.621 -3.118 1.00 95.12 81 VAL A C 1
ATOM 673 O O . VAL A 1 81 ? 12.454 -0.074 -4.066 1.00 95.12 81 VAL A O 1
ATOM 676 N N . SER A 1 82 ? 12.261 -1.824 -2.660 1.00 94.94 82 SER A N 1
ATOM 677 C CA . SER A 1 82 ? 13.396 -2.589 -3.202 1.00 94.94 82 SER A CA 1
ATOM 678 C C . SER A 1 82 ? 13.240 -2.854 -4.703 1.00 94.94 82 SER A C 1
ATOM 680 O O . SER A 1 82 ? 14.160 -2.629 -5.486 1.00 94.94 82 SER A O 1
ATOM 682 N N . CYS A 1 83 ? 12.044 -3.271 -5.131 1.00 95.44 83 CYS A N 1
ATOM 683 C CA . CYS A 1 83 ? 11.725 -3.482 -6.539 1.00 95.44 83 CYS A CA 1
ATOM 684 C C . CYS A 1 83 ? 11.931 -2.204 -7.368 1.00 95.44 83 CYS A C 1
ATOM 686 O O . CYS A 1 83 ? 12.513 -2.259 -8.452 1.00 95.44 83 CYS A O 1
ATOM 688 N N . LEU A 1 84 ? 11.458 -1.052 -6.881 1.00 94.69 84 LEU A N 1
ATOM 689 C CA . LEU A 1 84 ? 11.602 0.229 -7.575 1.00 94.69 84 LEU A CA 1
ATOM 690 C C . LEU A 1 84 ? 13.066 0.682 -7.643 1.00 94.69 84 LEU A C 1
ATOM 692 O O . LEU A 1 84 ? 13.500 1.157 -8.691 1.00 94.69 84 LEU A O 1
ATOM 696 N N . GLU A 1 85 ? 13.835 0.511 -6.567 1.00 95.25 85 GLU A N 1
ATOM 697 C CA . GLU A 1 85 ? 15.267 0.834 -6.517 1.00 95.25 85 GLU A CA 1
ATOM 698 C C . GLU A 1 85 ? 16.078 0.002 -7.521 1.00 95.25 85 GLU A C 1
ATOM 700 O O . GLU A 1 85 ? 16.843 0.558 -8.318 1.00 95.25 85 GLU A O 1
ATOM 705 N N . CYS A 1 86 ? 15.872 -1.318 -7.548 1.00 95.81 86 CYS A N 1
ATOM 706 C CA . CYS A 1 86 ? 16.499 -2.210 -8.526 1.00 95.81 86 CYS A CA 1
ATOM 707 C C . CYS A 1 86 ? 16.095 -1.845 -9.962 1.00 95.81 86 CYS A C 1
ATOM 709 O O . CYS A 1 86 ? 16.947 -1.725 -10.842 1.00 95.81 86 CYS A O 1
ATOM 711 N N . PHE A 1 87 ? 14.806 -1.583 -10.203 1.00 95.06 87 PHE A N 1
ATOM 712 C CA . PHE A 1 87 ? 14.320 -1.246 -11.540 1.00 95.06 87 PHE A CA 1
ATOM 713 C C . PHE A 1 87 ? 14.928 0.064 -12.058 1.00 95.06 87 PHE A C 1
ATOM 715 O O . PHE A 1 87 ? 15.406 0.125 -13.191 1.00 95.06 87 PHE A O 1
ATOM 722 N N . LEU A 1 88 ? 14.945 1.110 -11.225 1.00 93.00 88 LEU A N 1
ATOM 723 C CA . LEU A 1 88 ? 15.447 2.433 -11.603 1.00 93.00 88 LEU A CA 1
ATOM 724 C C . LEU A 1 88 ? 16.977 2.489 -11.712 1.00 93.00 88 LEU A C 1
ATOM 726 O O . LEU A 1 88 ? 17.496 3.323 -12.451 1.00 93.00 88 LEU A O 1
ATOM 730 N N . SER A 1 89 ? 17.699 1.594 -11.031 1.00 95.44 89 SER A N 1
ATOM 731 C CA . SER A 1 89 ? 19.152 1.433 -11.194 1.00 95.44 89 SER A CA 1
ATOM 732 C C . SER A 1 89 ? 19.546 0.565 -12.398 1.00 95.44 89 SER A C 1
ATOM 734 O O . SER A 1 89 ? 20.729 0.471 -12.722 1.00 95.44 89 SER A O 1
ATOM 736 N N . GLY A 1 90 ? 18.573 -0.031 -13.097 1.00 94.75 90 GLY A N 1
ATOM 737 C CA . GLY A 1 90 ? 18.801 -0.895 -14.257 1.00 94.75 90 GLY A CA 1
ATOM 738 C C . GLY A 1 90 ? 19.063 -2.363 -13.913 1.00 94.75 90 GLY A C 1
ATOM 739 O O . GLY A 1 90 ? 19.273 -3.165 -14.825 1.00 94.75 90 GLY A O 1
ATOM 740 N N . ASP A 1 91 ? 19.000 -2.746 -12.635 1.00 95.56 91 ASP A N 1
ATOM 741 C CA . ASP A 1 91 ? 19.027 -4.146 -12.209 1.00 95.56 91 ASP A CA 1
ATOM 742 C C . ASP A 1 91 ? 17.629 -4.768 -12.324 1.00 95.56 91 ASP A C 1
ATOM 744 O O . ASP A 1 91 ? 16.906 -5.005 -11.352 1.00 95.56 91 ASP A O 1
ATOM 748 N N . ILE A 1 92 ? 17.232 -5.010 -13.572 1.00 94.25 92 ILE A N 1
ATOM 749 C CA . ILE A 1 92 ? 15.903 -5.521 -13.905 1.00 94.25 92 ILE A CA 1
ATOM 750 C C . ILE A 1 92 ? 15.662 -6.895 -13.276 1.00 94.25 92 ILE A C 1
ATOM 752 O O . ILE A 1 92 ? 14.555 -7.159 -12.818 1.00 94.25 92 ILE A O 1
ATOM 756 N N . LYS A 1 93 ? 16.681 -7.761 -13.219 1.00 95.06 93 LYS A N 1
ATOM 757 C CA . LYS A 1 93 ? 16.533 -9.105 -12.655 1.00 95.06 93 LYS A CA 1
ATOM 758 C C . LYS A 1 93 ? 16.192 -9.028 -11.169 1.00 95.06 93 LYS A C 1
ATOM 760 O O . LYS A 1 93 ? 15.170 -9.575 -10.770 1.00 95.06 93 LYS A O 1
ATOM 765 N N . SER A 1 94 ? 16.989 -8.303 -10.383 1.00 94.88 94 SER A N 1
ATOM 766 C CA . SER A 1 94 ? 16.732 -8.171 -8.946 1.00 94.88 94 SER A CA 1
ATOM 767 C C . SER A 1 94 ? 15.393 -7.486 -8.665 1.00 94.88 94 SER A C 1
ATOM 769 O O . SER A 1 94 ? 14.729 -7.825 -7.693 1.00 94.88 94 SER A O 1
ATOM 771 N N . ALA A 1 95 ? 14.944 -6.577 -9.540 1.00 93.94 95 ALA A N 1
ATOM 772 C CA . ALA A 1 95 ? 13.614 -5.983 -9.425 1.00 93.94 95 ALA A CA 1
ATOM 773 C C . ALA A 1 95 ? 12.498 -7.038 -9.526 1.00 93.94 95 ALA A C 1
ATOM 775 O O . ALA A 1 95 ? 11.590 -7.048 -8.694 1.00 93.94 95 ALA A O 1
ATOM 776 N N . TYR A 1 96 ? 12.578 -7.944 -10.510 1.00 91.81 96 TYR A N 1
ATOM 777 C CA . TYR A 1 96 ? 11.628 -9.054 -10.637 1.00 91.81 96 TYR A CA 1
ATOM 778 C C . TYR A 1 96 ? 11.738 -10.039 -9.472 1.00 91.81 96 TYR A C 1
ATOM 780 O O . TYR A 1 96 ? 10.703 -10.416 -8.930 1.00 91.81 96 TYR A O 1
ATOM 788 N N . ASP A 1 97 ? 12.955 -10.388 -9.043 1.00 91.88 97 ASP A N 1
ATOM 789 C CA . ASP A 1 97 ? 13.180 -11.291 -7.907 1.00 91.88 97 ASP A CA 1
ATOM 790 C C . ASP A 1 97 ? 12.548 -10.715 -6.615 1.00 91.88 97 ASP A C 1
ATOM 792 O O . ASP A 1 97 ? 11.842 -11.420 -5.891 1.00 91.88 97 ASP A O 1
ATOM 796 N N . SER A 1 98 ? 12.719 -9.412 -6.345 1.00 89.88 98 SER A N 1
ATOM 797 C CA . SER A 1 98 ? 12.067 -8.722 -5.217 1.00 89.88 98 SER A CA 1
ATOM 798 C C . SER A 1 98 ? 10.543 -8.692 -5.349 1.00 89.88 98 SER A C 1
ATOM 800 O O . SER A 1 98 ? 9.828 -8.920 -4.371 1.00 89.88 98 SER A O 1
ATOM 802 N N . PHE A 1 99 ? 10.021 -8.424 -6.549 1.00 88.75 99 PHE A N 1
ATOM 803 C CA . PHE A 1 99 ? 8.578 -8.412 -6.774 1.00 88.75 99 PHE A CA 1
ATOM 804 C C . PHE A 1 99 ? 7.956 -9.800 -6.581 1.00 88.75 99 PHE A C 1
ATOM 806 O O . PHE A 1 99 ? 6.903 -9.913 -5.962 1.00 88.75 99 PHE A O 1
ATOM 813 N N . GLU A 1 100 ? 8.606 -10.861 -7.058 1.00 88.12 100 GLU A N 1
ATOM 814 C CA . GLU A 1 100 ? 8.148 -12.241 -6.877 1.00 88.12 100 GLU A CA 1
ATOM 815 C C . GLU A 1 100 ? 8.193 -12.658 -5.400 1.00 88.12 100 GLU A C 1
ATOM 817 O O . GLU A 1 100 ? 7.190 -13.142 -4.871 1.00 88.12 100 GLU A O 1
ATOM 822 N N . SER A 1 101 ? 9.294 -12.355 -4.704 1.00 87.25 101 SER A N 1
ATOM 823 C CA . SER A 1 101 ? 9.449 -12.557 -3.254 1.00 87.25 101 SER A CA 1
ATOM 824 C C . SER A 1 101 ? 8.314 -11.903 -2.451 1.00 87.25 101 SER A C 1
ATOM 826 O O . SER A 1 101 ? 7.733 -12.515 -1.550 1.00 87.25 101 SER A O 1
ATOM 828 N N . MET A 1 102 ? 7.907 -10.680 -2.820 1.00 88.69 102 MET A N 1
ATOM 829 C CA . MET A 1 102 ? 6.765 -9.996 -2.199 1.00 88.69 102 MET A CA 1
ATOM 830 C C . MET A 1 102 ? 5.455 -10.795 -2.312 1.00 88.69 102 MET A C 1
ATOM 832 O O . MET A 1 102 ? 4.602 -10.709 -1.423 1.00 88.69 102 MET A O 1
ATOM 836 N N . LEU A 1 103 ? 5.263 -11.539 -3.405 1.00 85.75 103 LEU A N 1
ATOM 837 C CA . LEU A 1 103 ? 4.034 -12.277 -3.708 1.00 85.75 103 LEU A CA 1
ATOM 838 C C . LEU A 1 103 ? 3.987 -13.675 -3.078 1.00 85.75 103 LEU A C 1
ATOM 840 O O . LEU A 1 103 ? 2.891 -14.225 -2.920 1.00 85.75 103 LEU A O 1
ATOM 844 N N . GLU A 1 104 ? 5.130 -14.239 -2.676 1.00 86.31 104 GLU A N 1
ATOM 845 C CA . GLU A 1 104 ? 5.212 -15.577 -2.074 1.00 86.31 104 GLU A CA 1
ATOM 846 C C . GLU A 1 104 ? 4.270 -15.779 -0.870 1.00 86.31 104 GLU A C 1
ATOM 848 O O . GLU A 1 104 ? 3.625 -16.836 -0.769 1.00 86.31 104 GLU A O 1
ATOM 853 N N . PRO A 1 105 ? 4.108 -14.814 0.064 1.00 85.12 105 PRO A N 1
ATOM 854 C CA . PRO A 1 105 ? 3.182 -14.986 1.169 1.00 85.12 105 PRO A CA 1
ATOM 855 C C . PRO A 1 105 ? 1.741 -15.120 0.661 1.00 85.12 105 PRO A C 1
ATOM 857 O O . PRO A 1 105 ? 1.152 -14.164 0.163 1.00 85.12 105 PRO A O 1
ATOM 860 N N . ARG A 1 106 ? 1.112 -16.282 0.908 1.00 81.19 106 ARG A N 1
ATOM 861 C CA . ARG A 1 106 ? -0.280 -16.600 0.500 1.00 81.19 106 ARG A CA 1
ATOM 862 C C . ARG A 1 106 ? -1.317 -15.527 0.835 1.00 81.19 106 ARG A C 1
ATOM 864 O O . ARG A 1 106 ? -2.365 -15.448 0.203 1.00 81.19 106 ARG A O 1
ATOM 871 N N . THR A 1 107 ? -1.089 -14.764 1.900 1.00 76.06 107 THR A N 1
ATOM 872 C CA . THR A 1 107 ? -1.984 -13.669 2.291 1.00 76.06 107 THR A CA 1
ATOM 873 C C . THR A 1 107 ? -1.893 -12.504 1.308 1.00 76.06 107 THR A C 1
ATOM 875 O O . THR A 1 107 ? -2.926 -11.931 0.985 1.00 76.06 107 THR A O 1
ATOM 878 N N . ILE A 1 108 ? -0.691 -12.167 0.836 1.00 80.81 108 ILE A N 1
ATOM 879 C CA . ILE A 1 108 ? -0.454 -11.077 -0.115 1.00 80.81 108 ILE A CA 1
ATOM 880 C C . ILE A 1 108 ? -0.948 -11.489 -1.500 1.00 80.81 108 ILE A C 1
ATOM 882 O O . ILE A 1 108 ? -1.807 -10.796 -2.040 1.00 80.81 108 ILE A O 1
ATOM 886 N N . SER A 1 109 ? -0.511 -12.641 -2.022 1.00 80.94 109 SER A N 1
ATOM 887 C CA . SER A 1 109 ? -0.954 -13.140 -3.336 1.00 80.94 109 SER A CA 1
ATOM 888 C C . SER A 1 109 ? -2.473 -13.223 -3.438 1.00 80.94 109 SER A C 1
ATOM 890 O O . SER A 1 109 ? -3.045 -12.615 -4.333 1.00 80.94 109 SER A O 1
ATOM 892 N N . ARG A 1 110 ? -3.154 -13.828 -2.455 1.00 82.75 110 ARG A N 1
ATOM 893 C CA . ARG A 1 110 ? -4.627 -13.876 -2.442 1.00 82.75 110 ARG A CA 1
ATOM 894 C C . ARG A 1 110 ? -5.269 -12.488 -2.415 1.00 82.75 110 ARG A C 1
ATOM 896 O O . ARG A 1 110 ? -6.322 -12.277 -3.007 1.00 82.75 110 ARG A O 1
ATOM 903 N N . HIS A 1 111 ? -4.693 -11.539 -1.676 1.00 79.75 111 HIS A N 1
ATOM 904 C CA . HIS A 1 111 ? -5.228 -10.179 -1.647 1.00 79.75 111 HIS A CA 1
ATOM 905 C C . HIS A 1 111 ? -5.065 -9.476 -2.995 1.00 79.75 111 HIS A C 1
ATOM 907 O O . HIS A 1 111 ? -6.000 -8.794 -3.402 1.00 79.75 111 HIS A O 1
ATOM 913 N N . ILE A 1 112 ? -3.942 -9.681 -3.685 1.00 81.81 112 ILE A N 1
ATOM 914 C CA . ILE A 1 112 ? -3.709 -9.152 -5.032 1.00 81.81 112 ILE A CA 1
ATOM 915 C C . ILE A 1 112 ? -4.628 -9.828 -6.054 1.00 81.81 112 ILE A C 1
ATOM 917 O O . ILE A 1 112 ? -5.309 -9.129 -6.794 1.00 81.81 112 ILE A O 1
ATOM 921 N N . GLU A 1 113 ? -4.757 -11.155 -6.034 1.00 81.25 113 GLU A N 1
ATOM 922 C CA . GLU A 1 113 ? -5.701 -11.905 -6.880 1.00 81.25 113 GLU A CA 1
ATOM 923 C C . GLU A 1 113 ? -7.148 -11.413 -6.728 1.00 81.25 113 GLU A C 1
ATOM 925 O O . GLU A 1 113 ? -7.884 -11.351 -7.703 1.00 81.25 113 GLU A O 1
ATOM 930 N N . ASN A 1 114 ? -7.557 -11.015 -5.520 1.00 81.94 114 ASN A N 1
ATOM 931 C CA . ASN A 1 114 ? -8.911 -10.515 -5.274 1.00 81.94 114 ASN A CA 1
ATOM 932 C C . ASN A 1 114 ? -9.167 -9.096 -5.815 1.00 81.94 114 ASN A C 1
ATOM 934 O O . ASN A 1 114 ? -10.329 -8.709 -5.940 1.00 81.94 114 ASN A O 1
ATOM 938 N N . ILE A 1 115 ? -8.123 -8.295 -6.055 1.00 81.88 115 ILE A N 1
ATOM 939 C CA . ILE A 1 115 ? -8.247 -6.907 -6.545 1.00 81.88 115 ILE A CA 1
ATOM 940 C C . ILE A 1 115 ? -7.768 -6.739 -7.991 1.00 81.88 115 ILE A C 1
ATOM 942 O O . ILE A 1 115 ? -8.007 -5.696 -8.598 1.00 81.88 115 ILE A O 1
ATOM 946 N N . CYS A 1 116 ? -7.088 -7.745 -8.536 1.00 83.38 116 CYS A N 1
ATOM 947 C CA . CYS A 1 116 ? -6.596 -7.779 -9.903 1.00 83.38 116 CYS A CA 1
ATOM 948 C C . CYS A 1 116 ? -7.446 -8.722 -10.756 1.00 83.38 116 CYS A C 1
ATOM 950 O O . CYS A 1 116 ? -8.050 -9.669 -10.266 1.00 83.38 116 CYS A O 1
ATOM 952 N N . ILE A 1 117 ? -7.463 -8.470 -12.061 1.00 78.56 117 ILE A N 1
ATOM 953 C CA . ILE A 1 117 ? -8.035 -9.386 -13.047 1.00 78.56 117 ILE A CA 1
ATOM 954 C C . ILE A 1 117 ? -6.853 -10.019 -13.786 1.00 78.56 117 ILE A C 1
ATOM 956 O O . ILE A 1 117 ? -5.994 -9.268 -14.265 1.00 78.56 117 ILE A O 1
ATOM 960 N N . PRO A 1 118 ? -6.768 -11.359 -13.877 1.00 80.00 118 PRO A N 1
ATOM 961 C CA . PRO A 1 118 ? -5.751 -12.021 -14.680 1.00 80.00 118 PRO A CA 1
ATOM 962 C C . PRO A 1 118 ? -5.745 -11.475 -16.105 1.00 80.00 118 PRO A C 1
ATOM 964 O O . PRO A 1 118 ? -6.796 -11.290 -16.722 1.00 80.00 118 PRO A O 1
ATOM 967 N N . LEU A 1 119 ? -4.556 -11.238 -16.662 1.00 77.88 119 LEU A N 1
ATOM 968 C CA . LEU A 1 119 ? -4.463 -10.712 -18.023 1.00 77.88 119 LEU A CA 1
ATOM 969 C C . LEU A 1 119 ? -5.112 -11.664 -19.038 1.00 77.88 119 LEU A C 1
ATOM 971 O O . LEU A 1 119 ? -5.684 -11.177 -20.000 1.00 77.88 119 LEU A O 1
ATOM 975 N N . SER A 1 120 ? -5.099 -12.978 -18.786 1.00 79.75 120 SER A N 1
ATOM 976 C CA . SER A 1 120 ? -5.791 -14.006 -19.582 1.00 79.75 120 SER A CA 1
ATOM 977 C C . SER A 1 120 ? -7.301 -13.785 -19.709 1.00 79.75 120 SER A C 1
ATOM 979 O O . SER A 1 120 ? -7.907 -14.148 -20.719 1.00 79.75 120 SER A O 1
ATOM 981 N N . ASP A 1 121 ? -7.914 -13.185 -18.692 1.00 82.31 121 ASP 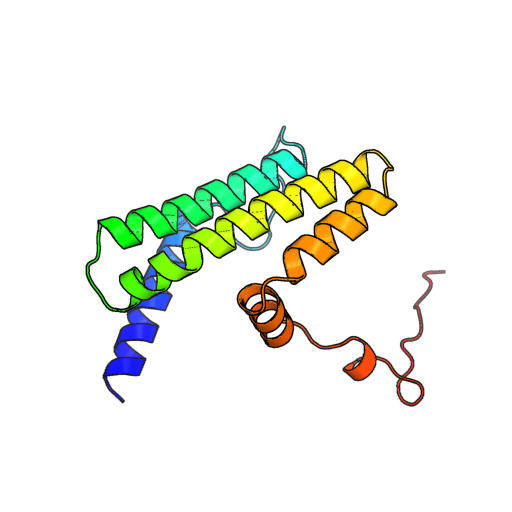A N 1
ATOM 982 C CA . ASP A 1 121 ? -9.359 -12.957 -18.648 1.00 82.31 121 ASP A CA 1
ATOM 983 C C . ASP A 1 121 ? -9.732 -11.699 -19.445 1.00 82.31 121 ASP A C 1
ATOM 985 O O . ASP A 1 121 ? -10.830 -11.594 -19.997 1.00 82.31 121 ASP A O 1
ATOM 989 N N . LEU A 1 122 ? -8.789 -10.756 -19.540 1.00 80.31 122 LEU A N 1
ATOM 990 C CA . LEU A 1 122 ? -8.882 -9.540 -20.351 1.00 80.31 122 LEU A CA 1
ATOM 991 C C . LEU A 1 122 ? -8.439 -9.765 -21.801 1.00 80.31 122 LEU A C 1
ATOM 993 O O . LEU A 1 122 ? -8.990 -9.151 -22.713 1.00 80.31 122 LEU A O 1
ATOM 997 N N . CYS A 1 123 ? -7.432 -10.613 -22.000 1.00 80.62 123 CYS A N 1
ATOM 998 C CA . CYS A 1 123 ? -6.750 -10.850 -23.257 1.00 80.62 123 CYS A CA 1
ATOM 999 C C . CYS A 1 123 ? -6.359 -12.318 -23.397 1.00 80.62 123 CYS A C 1
ATOM 1001 O O . CYS A 1 123 ? -5.531 -12.830 -22.648 1.00 80.62 123 CYS A O 1
ATOM 1003 N N . ASN A 1 124 ? -6.887 -12.971 -24.418 1.00 83.69 124 ASN A N 1
ATOM 1004 C CA . ASN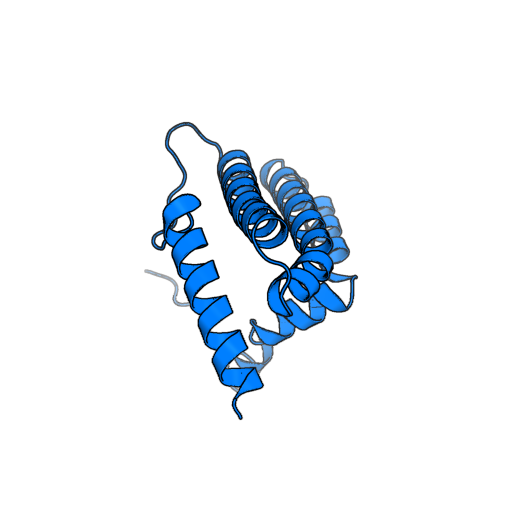 A 1 124 ? -6.535 -14.341 -24.778 1.00 83.69 124 ASN A CA 1
ATOM 1005 C C . ASN A 1 124 ? -6.580 -14.499 -26.300 1.00 83.69 124 ASN A C 1
ATOM 1007 O O . ASN A 1 124 ? -6.785 -13.519 -27.017 1.00 83.69 124 ASN A O 1
ATOM 1011 N N . GLU A 1 125 ? -6.355 -15.714 -26.794 1.00 84.31 125 GLU A N 1
ATOM 1012 C CA . GLU A 1 125 ? -6.375 -16.001 -28.233 1.00 84.31 125 GLU A CA 1
ATOM 1013 C C . GLU A 1 125 ? -7.712 -15.609 -28.883 1.00 84.31 125 GLU A C 1
ATOM 1015 O O . GLU A 1 125 ? -7.715 -15.066 -29.987 1.00 84.31 125 GLU A O 1
ATOM 1020 N N . ASP A 1 126 ? -8.827 -15.773 -28.163 1.00 84.88 126 ASP A N 1
ATOM 1021 C CA . ASP A 1 126 ? -10.168 -15.411 -28.637 1.00 84.88 126 ASP A CA 1
ATOM 1022 C C . ASP A 1 126 ? -10.487 -13.911 -28.469 1.00 84.88 126 ASP A C 1
ATOM 1024 O O . ASP A 1 126 ? -11.362 -13.367 -29.147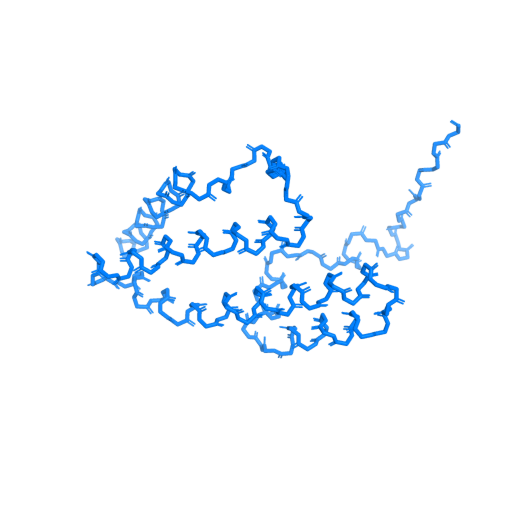 1.00 84.88 126 ASP A O 1
ATOM 1028 N N . LYS A 1 127 ? -9.787 -13.221 -27.559 1.00 84.62 127 LYS A N 1
ATOM 1029 C CA . LYS A 1 127 ? -9.936 -11.787 -27.254 1.00 84.62 127 LYS A CA 1
ATOM 1030 C C . LYS A 1 127 ? -8.576 -11.078 -27.250 1.00 84.62 127 LYS A C 1
ATOM 1032 O O . LYS A 1 127 ? -8.118 -10.657 -26.189 1.00 84.62 127 LYS A O 1
ATOM 1037 N N . PRO A 1 128 ? -7.903 -10.920 -28.398 1.00 79.50 128 PRO A N 1
ATOM 1038 C CA . PRO A 1 128 ? -6.594 -10.282 -28.430 1.00 79.50 128 PRO A CA 1
ATOM 1039 C C . PRO A 1 128 ? -6.692 -8.774 -28.147 1.00 79.50 128 PRO A C 1
ATOM 1041 O O . PRO A 1 128 ? -7.496 -8.057 -28.746 1.00 79.50 128 PRO A O 1
ATOM 1044 N N . LEU A 1 129 ? -5.830 -8.260 -27.264 1.00 77.56 129 LEU A N 1
ATOM 1045 C CA . LEU A 1 129 ? -5.638 -6.822 -27.081 1.00 77.56 129 LEU A CA 1
ATOM 1046 C C . LEU A 1 129 ? -4.774 -6.274 -28.220 1.00 77.56 129 LEU A C 1
ATOM 1048 O O . LEU A 1 129 ? -3.562 -6.491 -28.281 1.00 77.56 129 LEU A O 1
ATOM 1052 N N . PHE A 1 130 ? -5.389 -5.514 -29.121 1.00 75.31 130 PHE A N 1
ATOM 1053 C CA . PHE A 1 130 ? -4.659 -4.809 -30.167 1.00 75.31 130 PHE A CA 1
ATOM 1054 C C . PHE A 1 130 ? -3.993 -3.558 -29.590 1.00 75.31 130 PHE A C 1
ATOM 1056 O O . PHE A 1 130 ? -4.652 -2.644 -29.092 1.00 75.31 130 PHE A O 1
ATOM 1063 N N . ARG A 1 131 ? -2.661 -3.491 -29.677 1.00 69.50 131 ARG A N 1
ATOM 1064 C CA . ARG A 1 131 ? -1.904 -2.294 -29.297 1.00 69.50 131 ARG A CA 1
ATOM 1065 C C . ARG A 1 131 ? -2.259 -1.147 -30.244 1.00 69.50 131 ARG A C 1
ATOM 1067 O O . ARG A 1 131 ? -1.796 -1.130 -31.383 1.00 69.50 131 ARG A O 1
ATOM 1074 N N . VAL A 1 132 ? -3.004 -0.153 -29.763 1.00 59.22 132 VAL A N 1
ATOM 1075 C CA . VAL A 1 132 ? -3.196 1.107 -30.493 1.00 59.22 132 VAL A CA 1
ATOM 1076 C C . VAL A 1 132 ? -1.845 1.824 -30.541 1.00 59.22 132 VAL A C 1
ATOM 1078 O O . VAL A 1 132 ? -1.372 2.362 -29.541 1.00 59.22 132 VAL A O 1
ATOM 1081 N N . ARG A 1 133 ? -1.167 1.786 -31.690 1.00 59.12 133 ARG A N 1
ATOM 1082 C CA . ARG A 1 133 ? -0.017 2.662 -31.938 1.00 59.12 133 ARG A CA 1
ATOM 1083 C C . ARG A 1 133 ? -0.583 4.026 -32.324 1.00 59.12 133 ARG A C 1
ATOM 1085 O O . ARG A 1 133 ? -1.368 4.097 -33.263 1.00 59.12 133 ARG A O 1
ATOM 1092 N N . LYS A 1 134 ? -0.223 5.088 -31.597 1.00 52.06 134 LYS A N 1
ATOM 1093 C CA . LYS A 1 134 ? -0.449 6.448 -32.098 1.00 52.06 134 LYS A CA 1
ATOM 1094 C C . LYS A 1 134 ? 0.434 6.656 -33.331 1.00 52.06 134 LYS A C 1
ATOM 1096 O O . LYS A 1 134 ? 1.631 6.377 -33.256 1.00 52.06 134 LYS A O 1
ATOM 1101 N N . SER A 1 135 ? -0.197 7.072 -34.425 1.00 58.59 135 SER A N 1
ATOM 1102 C CA . SER A 1 135 ? 0.428 7.543 -35.664 1.00 58.59 135 SER A CA 1
ATOM 1103 C C . SER A 1 135 ? 0.985 8.950 -35.503 1.00 58.59 135 SER A C 1
ATOM 1105 O O . SER A 1 135 ? 0.373 9.722 -34.727 1.00 58.59 135 SER A O 1
#